Protein AF-A0A2H3TFM7-F1 (afdb_monomer_lite)

pLDDT: mean 76.56, std 19.02, range [36.03, 98.25]

Radius of gyration: 38.74 Å; chains: 1; bounding box: 72×22×102 Å

Secondary structure (DSSP, 8-state):
---HHHHHTT----S-TT-HHHHHHHHHHHHHHHHHHHHHHHHHHHHHHHHHHHHHHHHHHHHHHHHHHHHHHHHHHHHHHHHHHHHHTT--TT--TTTTT--TTTGGGGGG-------------

Structure (mmCIF, N/CA/C/O backbone):
data_AF-A0A2H3TFM7-F1
#
_entry.id   AF-A0A2H3TFM7-F1
#
loop_
_atom_site.group_PDB
_atom_site.id
_atom_site.type_symbol
_atom_site.label_atom_id
_atom_site.label_alt_id
_atom_site.label_comp_id
_atom_site.label_asym_id
_atom_site.label_entity_id
_atom_site.label_seq_id
_atom_site.pdbx_PDB_ins_code
_atom_site.Cartn_x
_atom_site.Cartn_y
_atom_site.Cartn_z
_atom_site.occupancy
_atom_site.B_iso_or_equiv
_atom_site.auth_seq_id
_atom_site.auth_comp_id
_atom_site.auth_asym_id
_atom_site.auth_atom_id
_atom_site.pdbx_PDB_model_num
ATOM 1 N N . MET A 1 1 ? -32.107 7.720 40.530 1.00 57.72 1 MET A N 1
ATOM 2 C CA . MET A 1 1 ? -32.013 6.881 39.311 1.00 57.72 1 MET A CA 1
ATOM 3 C C . MET A 1 1 ? -31.959 5.406 39.704 1.00 57.72 1 MET A C 1
ATOM 5 O O . MET A 1 1 ? -31.253 5.100 40.659 1.00 57.72 1 MET A O 1
ATOM 9 N N . PRO A 1 2 ? -32.698 4.499 39.036 1.00 65.56 2 PRO A N 1
ATOM 10 C CA . PRO A 1 2 ? -32.591 3.056 39.271 1.00 65.56 2 PRO A CA 1
ATOM 11 C C . PRO A 1 2 ? -31.207 2.543 38.853 1.00 65.56 2 PRO A C 1
ATOM 13 O O . PRO A 1 2 ? -30.622 3.049 37.897 1.00 65.56 2 PRO A O 1
ATOM 16 N N . CYS A 1 3 ? -30.675 1.527 39.538 1.00 72.75 3 CYS A N 1
ATOM 17 C CA . CYS A 1 3 ? -29.389 0.954 39.139 1.00 72.75 3 CYS A CA 1
ATOM 18 C C . CYS A 1 3 ? -29.499 0.274 37.760 1.00 72.75 3 CYS A C 1
ATOM 20 O O . CYS A 1 3 ? -30.558 -0.244 37.388 1.00 72.75 3 CYS A O 1
ATOM 22 N N . THR A 1 4 ? -28.395 0.226 37.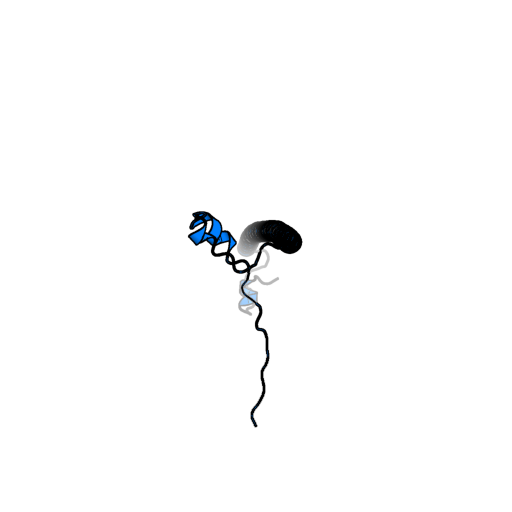010 1.00 71.81 4 THR A N 1
ATOM 23 C CA . THR A 1 4 ? -28.344 -0.306 35.632 1.00 71.81 4 THR A CA 1
ATOM 24 C C . THR A 1 4 ? -28.895 -1.729 35.502 1.00 71.81 4 THR A C 1
ATOM 26 O O . THR A 1 4 ? -29.468 -2.071 34.472 1.00 71.81 4 THR A O 1
ATOM 29 N N . ARG A 1 5 ? -28.797 -2.557 36.552 1.00 71.56 5 ARG A N 1
ATOM 30 C CA . ARG A 1 5 ? -29.361 -3.917 36.578 1.00 71.56 5 ARG A CA 1
ATOM 31 C C . ARG A 1 5 ? -30.891 -3.918 36.666 1.00 71.56 5 ARG A C 1
ATOM 33 O O . ARG A 1 5 ? -31.527 -4.671 35.941 1.00 71.56 5 ARG A O 1
ATOM 40 N N . CYS A 1 6 ? -31.472 -3.073 37.521 1.00 78.06 6 CYS A N 1
ATOM 41 C CA . CYS A 1 6 ? -32.925 -2.895 37.626 1.00 78.06 6 CYS A CA 1
ATOM 42 C C . CYS A 1 6 ? -33.499 -2.287 36.339 1.00 78.06 6 CYS A C 1
ATOM 44 O O . CYS A 1 6 ? -34.535 -2.738 35.860 1.00 78.06 6 CYS A O 1
ATOM 46 N N . PHE A 1 7 ? -32.773 -1.327 35.752 1.00 78.56 7 PHE A N 1
ATOM 47 C CA . PHE A 1 7 ? -33.112 -0.715 34.468 1.00 78.56 7 PHE A CA 1
ATOM 48 C C . PHE A 1 7 ? -33.111 -1.745 33.328 1.00 78.56 7 PHE A C 1
ATOM 50 O O . PHE A 1 7 ? -34.122 -1.905 32.654 1.00 78.56 7 PHE A O 1
ATOM 57 N N . ARG A 1 8 ? -32.029 -2.526 33.171 1.00 79.94 8 ARG A N 1
ATOM 58 C CA . ARG A 1 8 ? -31.951 -3.605 32.164 1.00 79.94 8 ARG A CA 1
ATOM 59 C C . ARG A 1 8 ? -32.987 -4.712 32.378 1.00 79.94 8 ARG A C 1
ATOM 61 O O . ARG A 1 8 ? -33.379 -5.356 31.417 1.00 79.94 8 ARG A O 1
ATOM 68 N N . ALA A 1 9 ? -33.410 -4.950 33.619 1.00 80.56 9 ALA A N 1
ATOM 69 C CA . ALA A 1 9 ? -34.397 -5.973 33.957 1.00 80.56 9 ALA A CA 1
ATOM 70 C C . ALA A 1 9 ? -35.855 -5.477 33.911 1.00 80.56 9 ALA A C 1
ATOM 72 O O . ALA A 1 9 ? -36.751 -6.276 34.171 1.00 80.56 9 ALA A O 1
ATOM 73 N N . GLY A 1 10 ? -36.103 -4.186 33.653 1.00 79.75 10 GLY A N 1
ATOM 74 C CA . GLY A 1 10 ? -37.451 -3.605 33.634 1.00 79.75 10 GLY A CA 1
ATOM 75 C C . GLY A 1 10 ? -38.189 -3.651 34.981 1.00 79.75 10 GLY A C 1
ATOM 76 O O . GLY A 1 10 ? -39.414 -3.597 35.013 1.00 79.75 10 GLY A O 1
ATOM 77 N N . LYS A 1 11 ? -37.471 -3.785 36.106 1.00 81.81 11 LYS A N 1
ATOM 78 C CA . LYS A 1 11 ? -38.064 -3.963 37.446 1.00 81.81 11 LYS A CA 1
ATOM 79 C C . LYS A 1 11 ? -37.880 -2.720 38.313 1.00 81.81 11 LYS A C 1
ATOM 81 O O . LYS A 1 11 ? -36.837 -2.064 38.259 1.00 81.81 11 LYS A O 1
ATOM 86 N N . LYS A 1 12 ? -38.865 -2.436 39.181 1.00 75.94 12 LYS A N 1
ATOM 87 C CA . LYS A 1 12 ? -38.726 -1.422 40.242 1.00 75.94 12 LYS A CA 1
ATOM 88 C C . LYS A 1 12 ? -37.550 -1.796 41.142 1.00 75.94 12 LYS A C 1
ATOM 90 O O . LYS A 1 12 ? -37.460 -2.920 41.633 1.00 75.94 12 LYS A O 1
ATOM 95 N N . CYS A 1 13 ? -36.635 -0.853 41.334 1.00 73.12 13 CYS A N 1
ATOM 96 C CA . CYS A 1 13 ? -35.439 -1.095 42.123 1.00 73.12 13 CYS A CA 1
ATOM 97 C C . CYS A 1 13 ? -35.743 -0.899 43.609 1.00 73.12 13 CYS A C 1
ATOM 99 O O . CYS A 1 13 ? -36.104 0.198 44.018 1.00 73.12 13 CYS A O 1
ATOM 101 N N . LEU A 1 14 ? -35.584 -1.960 44.402 1.00 74.12 14 LEU A N 1
ATOM 102 C CA . LEU A 1 14 ? -35.749 -1.924 45.864 1.00 74.12 14 LEU A CA 1
ATOM 103 C C . LEU A 1 14 ? -34.488 -1.435 46.594 1.00 74.12 14 LEU A C 1
ATOM 105 O O . LEU A 1 14 ? -34.478 -1.282 47.809 1.00 74.12 14 LEU A O 1
ATOM 109 N N . ILE A 1 15 ? -33.403 -1.218 45.852 1.00 69.00 15 ILE A N 1
ATOM 110 C CA . ILE A 1 15 ? -32.140 -0.715 46.380 1.00 69.00 15 ILE A CA 1
ATOM 111 C C . ILE A 1 15 ? -32.208 0.812 46.345 1.00 69.00 15 ILE A C 1
ATOM 113 O O . ILE A 1 15 ? -32.400 1.382 45.268 1.00 69.00 15 ILE A O 1
ATOM 117 N N . SER A 1 16 ? -32.041 1.471 47.498 1.00 66.69 16 SER A N 1
ATOM 118 C CA . SER A 1 16 ? -31.969 2.935 47.531 1.00 66.69 16 SER A CA 1
ATOM 119 C C . SER A 1 16 ? -30.738 3.418 46.760 1.00 66.69 16 SER A C 1
ATOM 121 O O . SER A 1 16 ? -29.679 2.774 46.773 1.00 66.69 16 SER A O 1
ATOM 123 N N . ALA A 1 17 ? -30.884 4.559 46.082 1.00 64.31 17 ALA A N 1
ATOM 124 C CA . ALA A 1 17 ? -29.801 5.179 45.320 1.00 64.31 17 ALA A CA 1
ATOM 125 C C . ALA A 1 17 ? -28.560 5.457 46.194 1.00 64.31 17 ALA A C 1
ATOM 127 O O . ALA A 1 17 ? -27.439 5.397 45.697 1.00 64.31 17 ALA A O 1
ATOM 128 N N . ASP A 1 18 ? -28.758 5.650 47.501 1.00 64.81 18 ASP A N 1
ATOM 129 C CA . ASP A 1 18 ? -27.706 5.952 48.474 1.00 64.81 18 ASP A CA 1
ATOM 130 C C . ASP A 1 18 ? -27.078 4.727 49.141 1.00 64.81 18 ASP A C 1
ATOM 132 O O . ASP A 1 18 ? -26.169 4.870 49.962 1.00 64.81 18 ASP A O 1
ATOM 136 N N . SER A 1 19 ? -27.515 3.511 48.800 1.00 73.00 19 SER A N 1
ATOM 137 C CA . SER A 1 19 ? -26.912 2.314 49.382 1.00 73.00 19 SER A CA 1
ATOM 138 C C . SER A 1 19 ? -25.428 2.208 49.004 1.00 73.00 19 SER A C 1
ATOM 140 O O . SER A 1 19 ? -25.047 2.310 47.833 1.00 73.00 19 SER A O 1
ATOM 142 N N . ALA A 1 20 ? -24.579 1.917 49.993 1.00 73.56 20 ALA A N 1
ATOM 143 C CA . ALA A 1 20 ? -23.138 1.729 49.794 1.00 73.56 20 ALA A CA 1
ATOM 144 C C . ALA A 1 20 ? -22.821 0.671 48.715 1.00 73.56 20 ALA A C 1
ATOM 146 O O . ALA A 1 20 ? -21.849 0.786 47.971 1.00 73.56 20 ALA A O 1
ATOM 147 N N . ARG A 1 21 ? -23.694 -0.337 48.572 1.00 68.56 21 ARG A N 1
ATOM 148 C CA . ARG A 1 21 ? -23.591 -1.383 47.544 1.00 68.56 21 ARG A CA 1
ATOM 149 C C . ARG A 1 21 ? -23.787 -0.839 46.124 1.00 68.56 21 ARG A C 1
ATOM 151 O O . ARG A 1 21 ? -23.148 -1.339 45.201 1.00 68.56 21 ARG A O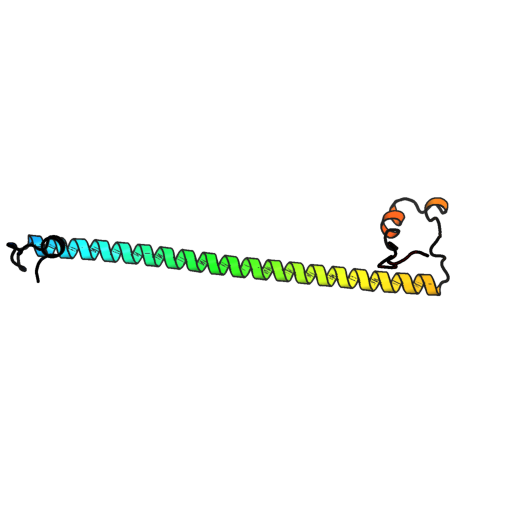 1
ATOM 158 N N . CYS A 1 22 ? -24.675 0.139 45.934 1.00 67.94 22 CYS A N 1
ATOM 159 C CA . CYS A 1 22 ? -24.910 0.748 44.625 1.00 67.94 22 CYS A CA 1
ATOM 160 C C . CYS A 1 22 ? -23.771 1.703 44.242 1.00 67.94 22 CYS A C 1
ATOM 162 O O . CYS A 1 22 ? -23.321 1.650 43.100 1.00 67.94 22 CYS A O 1
ATOM 164 N N . LYS A 1 23 ? -23.250 2.483 45.203 1.00 71.81 23 LYS A N 1
ATOM 165 C CA . LYS A 1 23 ? -22.094 3.381 45.007 1.00 71.81 23 LYS A CA 1
ATOM 166 C C . LYS A 1 23 ? -20.829 2.624 44.599 1.00 71.81 23 LYS A C 1
ATOM 168 O O . LYS A 1 23 ? -20.323 2.846 43.508 1.00 71.81 23 LYS A O 1
ATOM 173 N N . LYS A 1 24 ? -20.431 1.609 45.375 1.00 77.38 24 LYS A N 1
ATOM 174 C CA . LYS A 1 24 ? -19.249 0.780 45.071 1.00 77.38 24 LYS A CA 1
ATOM 175 C C . LYS A 1 24 ? -19.315 0.104 43.697 1.00 77.38 24 LYS A C 1
ATOM 177 O O . LYS A 1 24 ? -18.308 -0.111 43.039 1.00 77.38 24 LYS A O 1
ATOM 182 N N . LYS A 1 25 ? -20.517 -0.272 43.250 1.00 74.31 25 LYS A N 1
ATOM 183 C CA . LYS A 1 25 ? -20.696 -0.901 41.936 1.00 74.31 25 LYS A CA 1
ATOM 184 C C . LYS A 1 25 ? -20.658 0.106 40.784 1.00 74.31 25 LYS A C 1
ATOM 186 O O . LYS A 1 25 ? -20.281 -0.279 39.685 1.00 74.31 25 LYS A O 1
ATOM 191 N N . LEU A 1 26 ? -21.080 1.348 41.016 1.00 75.50 26 LEU A N 1
ATOM 192 C CA . LEU A 1 26 ? -20.923 2.447 40.062 1.00 75.50 26 LEU A CA 1
ATOM 193 C C . LEU A 1 26 ? -19.442 2.777 39.870 1.00 75.50 26 LEU A C 1
ATOM 195 O O . LEU A 1 26 ? -18.990 2.725 38.734 1.00 75.50 26 LEU A O 1
ATOM 199 N N . GLU A 1 27 ? -18.700 2.959 40.965 1.00 75.94 27 GLU A N 1
ATOM 200 C CA . GLU A 1 27 ? -17.244 3.186 40.955 1.00 75.94 27 GLU A CA 1
ATOM 201 C C . GLU A 1 27 ? -16.510 2.083 40.177 1.00 75.94 27 GLU A C 1
ATOM 203 O O . GLU A 1 27 ? -15.812 2.365 39.211 1.00 75.94 27 GLU A O 1
ATOM 208 N N . ASN A 1 28 ? -16.782 0.806 40.480 1.00 79.62 28 ASN A N 1
ATOM 209 C CA . ASN A 1 28 ? -16.177 -0.305 39.736 1.00 79.62 28 ASN A CA 1
ATOM 210 C C . ASN A 1 28 ? -16.492 -0.275 38.226 1.00 79.62 28 ASN A C 1
ATOM 212 O O . ASN A 1 28 ? -15.643 -0.633 37.414 1.00 79.62 28 ASN A O 1
ATOM 216 N N . ASN A 1 29 ? -17.713 0.108 37.832 1.00 80.25 29 ASN A N 1
ATOM 217 C CA . ASN A 1 29 ? -18.065 0.197 36.411 1.00 80.25 29 ASN A CA 1
ATOM 218 C C . ASN A 1 29 ? -17.363 1.385 35.733 1.00 80.25 29 ASN A C 1
ATOM 220 O O . ASN A 1 29 ? -17.045 1.301 34.548 1.00 80.25 29 ASN A O 1
ATOM 224 N N . GLU A 1 30 ? -17.155 2.490 36.451 1.00 83.50 30 GLU A N 1
ATOM 225 C CA . GLU A 1 30 ? -16.405 3.651 35.964 1.00 83.50 30 GLU A CA 1
ATOM 226 C C . GLU A 1 30 ? -14.920 3.305 35.786 1.00 83.50 30 GLU A C 1
ATOM 228 O O . GLU A 1 30 ? -14.345 3.596 34.734 1.00 83.50 30 GLU A O 1
ATOM 233 N N . ASP A 1 31 ? -14.325 2.579 36.732 1.00 88.81 31 ASP A N 1
ATOM 234 C CA . ASP A 1 31 ? -12.956 2.062 36.631 1.00 88.81 31 ASP A CA 1
ATOM 235 C C . ASP A 1 31 ? -12.794 1.092 35.446 1.00 88.81 31 ASP A C 1
ATOM 237 O O . ASP A 1 31 ? -11.846 1.185 34.660 1.00 88.81 31 ASP A O 1
ATOM 241 N N . GLU A 1 32 ? -13.750 0.181 35.242 1.00 90.31 32 GLU A N 1
ATOM 242 C CA . GLU A 1 32 ? -13.743 -0.708 34.075 1.00 90.31 32 GLU A CA 1
ATOM 243 C C . GLU A 1 32 ? -13.905 0.064 32.757 1.00 90.31 32 GLU A C 1
ATOM 245 O O . GLU A 1 32 ? -13.219 -0.231 31.770 1.00 90.31 32 GLU A O 1
ATOM 250 N N . ALA A 1 33 ? -14.777 1.076 32.724 1.00 90.25 33 ALA A N 1
ATOM 251 C CA . ALA A 1 33 ? -15.004 1.900 31.542 1.00 90.25 33 ALA A CA 1
ATOM 252 C C . ALA A 1 33 ? -13.771 2.745 31.183 1.00 90.25 33 ALA A C 1
ATOM 254 O O . ALA A 1 33 ? -13.402 2.825 30.007 1.00 90.25 33 ALA A O 1
ATOM 255 N N . THR A 1 34 ? -13.095 3.334 32.171 1.00 94.25 34 THR A N 1
ATOM 256 C CA . THR A 1 34 ? -11.860 4.108 31.962 1.00 94.25 34 THR A CA 1
ATOM 257 C C . THR A 1 34 ? -10.710 3.217 31.488 1.00 94.25 34 THR A C 1
ATOM 259 O O . THR A 1 34 ? -9.981 3.585 30.555 1.00 94.25 34 THR A O 1
ATOM 262 N N . LEU A 1 35 ? -10.586 2.002 32.033 1.00 94.06 35 LEU A N 1
ATOM 263 C CA . LEU A 1 35 ? -9.623 1.007 31.564 1.00 94.06 35 LEU A CA 1
ATOM 264 C C . LEU A 1 35 ? -9.910 0.582 30.115 1.00 94.06 35 LEU A C 1
ATOM 266 O O . LEU A 1 35 ? -8.991 0.523 29.289 1.00 94.06 35 LEU A O 1
ATOM 270 N N . ALA A 1 36 ? -11.175 0.319 29.781 1.00 94.62 36 ALA A N 1
ATOM 271 C CA . ALA A 1 36 ? -11.594 -0.033 28.427 1.00 94.62 36 ALA A CA 1
ATOM 272 C C . ALA A 1 36 ? -11.324 1.106 27.429 1.00 94.62 36 ALA A C 1
ATOM 274 O O . ALA A 1 36 ? -10.760 0.866 26.357 1.00 94.62 36 ALA A O 1
ATOM 275 N N . ALA A 1 37 ? -11.639 2.351 27.795 1.00 94.12 37 ALA A N 1
ATOM 276 C CA . ALA A 1 37 ? -11.358 3.532 26.981 1.00 94.12 37 ALA A CA 1
ATOM 277 C C . ALA A 1 37 ? -9.849 3.725 26.749 1.00 94.12 37 ALA A C 1
ATOM 279 O O . ALA A 1 37 ? -9.419 4.001 25.626 1.00 94.12 37 ALA A O 1
ATOM 280 N N . SER A 1 38 ? -9.032 3.504 27.781 1.00 94.38 38 SER A N 1
ATOM 281 C CA . SER A 1 38 ? -7.568 3.580 27.691 1.00 94.38 38 SER A CA 1
ATOM 282 C C . SER A 1 38 ? -6.999 2.526 26.739 1.00 94.38 38 SER A C 1
ATOM 284 O O . SER A 1 38 ? -6.172 2.838 25.875 1.00 94.38 38 SER A O 1
ATOM 286 N N . ARG A 1 39 ? -7.486 1.281 26.833 1.00 97.56 39 ARG A N 1
ATOM 287 C CA . ARG A 1 39 ? -7.123 0.197 25.905 1.00 97.56 39 ARG A CA 1
ATOM 288 C C . ARG A 1 39 ? -7.517 0.539 24.471 1.00 97.56 39 ARG A C 1
ATOM 290 O O . ARG A 1 39 ? -6.691 0.412 23.570 1.00 97.56 39 ARG A O 1
ATOM 297 N N . LEU A 1 40 ? -8.735 1.039 24.263 1.00 97.19 40 LEU A N 1
ATOM 298 C CA . LEU A 1 40 ? -9.222 1.439 22.943 1.00 97.19 40 LEU A CA 1
ATOM 299 C C . LEU A 1 40 ? -8.397 2.586 22.347 1.00 97.19 40 LEU A C 1
ATOM 301 O O . LEU A 1 40 ? -8.040 2.544 21.171 1.00 97.19 40 LEU A O 1
ATOM 305 N N . SER A 1 41 ? -8.043 3.586 23.157 1.00 96.62 41 SER A N 1
ATOM 306 C CA . SER A 1 41 ? -7.159 4.683 22.751 1.00 96.62 41 SER A CA 1
ATOM 307 C C . SER A 1 41 ? -5.800 4.157 22.284 1.00 96.62 41 SER A C 1
ATOM 309 O O . SER A 1 41 ? -5.318 4.534 21.214 1.00 96.62 41 SER A O 1
ATOM 311 N N . ARG A 1 42 ? -5.210 3.210 23.024 1.00 98.06 42 ARG A N 1
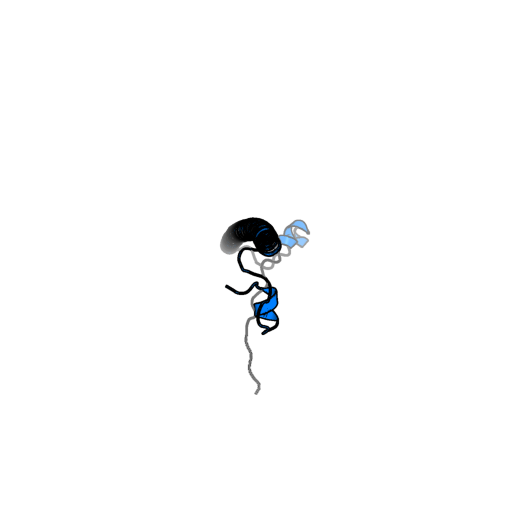ATOM 312 C CA . ARG A 1 42 ? -3.941 2.575 22.643 1.00 98.06 42 ARG A CA 1
ATOM 313 C C . ARG A 1 42 ? -4.057 1.787 21.337 1.00 98.06 42 ARG A C 1
ATOM 315 O O . ARG A 1 42 ? -3.191 1.934 20.479 1.00 98.06 42 ARG A O 1
ATOM 322 N N . ILE A 1 43 ? -5.130 1.015 21.160 1.00 98.00 43 ILE A N 1
ATOM 323 C CA . ILE A 1 43 ? -5.396 0.275 19.915 1.00 98.00 43 ILE A CA 1
ATOM 324 C C . ILE A 1 43 ? -5.498 1.242 18.731 1.00 98.00 43 ILE A C 1
ATOM 326 O O . ILE A 1 43 ? -4.841 1.030 17.715 1.00 98.00 43 ILE A O 1
ATOM 330 N N . ARG A 1 44 ? -6.247 2.343 18.871 1.00 98.06 44 ARG A N 1
ATOM 331 C CA . ARG A 1 44 ? -6.377 3.363 17.817 1.00 98.06 44 ARG A CA 1
ATOM 332 C C . ARG A 1 44 ? -5.036 4.003 17.462 1.00 98.06 44 ARG A C 1
ATOM 334 O O . ARG A 1 44 ? -4.743 4.170 16.283 1.00 98.06 44 ARG A O 1
ATOM 341 N N . LYS A 1 45 ? -4.202 4.317 18.460 1.00 98.12 45 LYS A N 1
ATOM 342 C CA . LYS A 1 45 ? -2.847 4.850 18.230 1.00 98.12 45 LYS A CA 1
ATOM 343 C C . LYS A 1 45 ? -1.982 3.871 17.437 1.00 98.12 45 LYS A C 1
ATOM 345 O O . LYS A 1 45 ? -1.364 4.272 16.456 1.00 98.12 45 LYS A O 1
ATOM 350 N N . ILE A 1 46 ? -1.974 2.596 17.829 1.00 98.25 46 ILE A N 1
ATOM 351 C CA . ILE A 1 46 ? -1.218 1.548 17.126 1.00 98.25 46 ILE A CA 1
ATOM 352 C C . ILE A 1 46 ? -1.724 1.398 15.689 1.00 98.25 46 ILE A C 1
ATOM 354 O O . ILE A 1 46 ? -0.924 1.393 14.758 1.00 98.25 46 ILE A O 1
ATOM 358 N N . HIS A 1 47 ? -3.041 1.335 15.499 1.00 98.19 47 HIS A N 1
ATOM 359 C CA . HIS A 1 47 ? -3.653 1.214 14.180 1.00 98.19 47 HIS A CA 1
ATOM 360 C C . HIS A 1 47 ? -3.269 2.380 13.256 1.00 98.19 47 HIS A C 1
ATOM 362 O O . HIS A 1 47 ? -2.859 2.162 12.117 1.00 98.19 47 HIS A O 1
ATOM 368 N N . ASN A 1 48 ? -3.335 3.616 13.757 1.00 97.62 48 ASN A N 1
ATOM 369 C CA . ASN A 1 48 ? -2.954 4.797 12.982 1.00 97.62 48 ASN A CA 1
ATOM 370 C C . ASN A 1 48 ? -1.467 4.783 12.609 1.00 97.62 48 ASN A C 1
ATOM 372 O O . ASN A 1 48 ? -1.130 5.061 11.461 1.00 97.62 48 ASN A O 1
ATOM 376 N N . HIS A 1 49 ? -0.596 4.384 13.539 1.00 97.88 49 HIS A N 1
ATOM 377 C CA . HIS A 1 49 ? 0.841 4.258 13.279 1.00 97.88 49 HIS A CA 1
ATOM 378 C C . HIS A 1 49 ? 1.156 3.212 12.205 1.00 97.88 49 HIS A C 1
ATOM 380 O O . HIS A 1 49 ? 1.991 3.437 11.332 1.00 97.88 49 HIS A O 1
ATOM 386 N N . ILE A 1 50 ? 0.470 2.066 12.239 1.00 98.19 50 ILE A N 1
ATOM 387 C CA . ILE A 1 50 ? 0.611 1.025 11.212 1.00 98.19 50 ILE A CA 1
ATOM 388 C C . ILE A 1 50 ? 0.155 1.559 9.851 1.00 98.19 50 ILE A C 1
ATOM 390 O O . ILE A 1 50 ? 0.866 1.386 8.862 1.00 98.19 50 ILE A O 1
ATOM 394 N N . LYS A 1 51 ? -0.988 2.253 9.800 1.00 98.06 51 LYS A N 1
ATOM 395 C CA . LYS A 1 51 ? -1.515 2.844 8.563 1.00 98.06 51 LYS A CA 1
ATOM 396 C C . LYS A 1 51 ? -0.550 3.868 7.956 1.00 98.06 51 LYS A C 1
ATOM 398 O O . LYS A 1 51 ? -0.330 3.848 6.747 1.00 98.06 51 LYS A O 1
ATOM 403 N N . GLU A 1 52 ? 0.049 4.725 8.780 1.00 98.00 52 GLU A N 1
ATOM 404 C CA . GLU A 1 52 ? 1.045 5.710 8.340 1.00 98.00 52 GLU A CA 1
ATOM 405 C C . GLU A 1 52 ? 2.335 5.046 7.840 1.00 98.00 52 GLU A C 1
ATOM 407 O O . GLU A 1 52 ? 2.875 5.412 6.796 1.00 98.00 52 GLU A O 1
ATOM 412 N N . LYS A 1 53 ? 2.826 4.020 8.545 1.00 97.50 53 LYS A N 1
ATOM 413 C CA . LYS A 1 53 ? 3.989 3.250 8.085 1.00 97.50 53 LYS A CA 1
ATOM 414 C C . LYS A 1 53 ? 3.730 2.581 6.740 1.00 97.50 53 LYS A C 1
ATOM 416 O O . LYS A 1 53 ? 4.596 2.637 5.870 1.00 97.50 53 LYS A O 1
ATOM 421 N N . HIS A 1 54 ? 2.552 1.984 6.571 1.00 97.31 54 HIS A N 1
ATOM 422 C CA . HIS A 1 54 ? 2.160 1.351 5.319 1.00 97.31 54 HIS A CA 1
ATOM 423 C C . HIS A 1 54 ? 2.112 2.370 4.177 1.00 97.31 54 HIS A C 1
ATOM 425 O O . HIS A 1 54 ? 2.755 2.158 3.155 1.00 97.31 54 HIS A O 1
ATOM 431 N N . SER A 1 55 ? 1.435 3.512 4.355 1.00 97.12 55 SER A N 1
ATOM 432 C CA . SER A 1 55 ? 1.360 4.539 3.305 1.00 97.12 55 SER A CA 1
ATOM 433 C C . SER A 1 55 ? 2.740 5.077 2.915 1.00 97.12 55 SER A C 1
ATOM 435 O O . SER A 1 55 ? 3.023 5.262 1.731 1.00 97.12 55 SER A O 1
ATOM 437 N N . LYS A 1 56 ? 3.635 5.266 3.891 1.00 97.25 56 LYS A N 1
ATOM 438 C CA . LYS A 1 56 ? 5.016 5.692 3.643 1.00 97.25 56 LYS A CA 1
ATOM 439 C C . LYS A 1 56 ? 5.819 4.642 2.876 1.00 97.25 56 LYS A C 1
ATOM 441 O O . LYS A 1 56 ? 6.590 5.021 1.996 1.00 97.25 56 LYS A O 1
ATOM 446 N N . ALA A 1 57 ? 5.658 3.361 3.205 1.00 97.12 57 ALA A N 1
ATOM 447 C CA . ALA A 1 57 ? 6.318 2.264 2.502 1.00 97.12 57 ALA A CA 1
ATOM 448 C C . ALA A 1 57 ? 5.819 2.151 1.056 1.00 97.12 57 ALA A C 1
ATOM 450 O O . ALA A 1 57 ? 6.636 2.137 0.143 1.00 97.12 57 ALA A O 1
ATOM 451 N N . THR A 1 58 ? 4.499 2.185 0.839 1.00 97.38 58 THR A N 1
ATOM 452 C CA . THR A 1 58 ? 3.908 2.173 -0.508 1.00 97.38 58 THR A CA 1
ATOM 453 C C . THR A 1 58 ? 4.411 3.341 -1.349 1.00 97.38 58 THR A C 1
ATOM 455 O O . THR A 1 58 ? 4.833 3.138 -2.480 1.00 9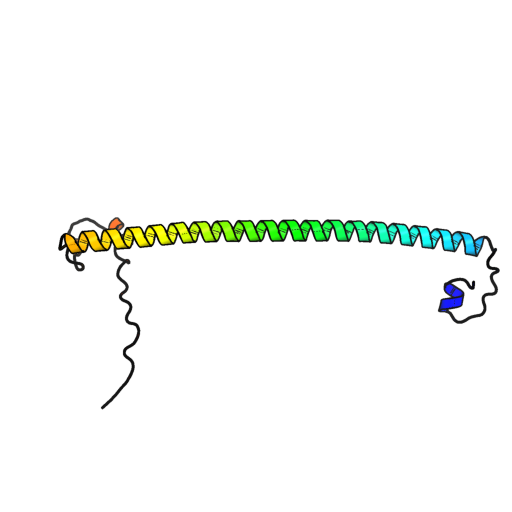7.38 58 THR A O 1
ATOM 458 N N . ARG A 1 59 ? 4.433 4.561 -0.793 1.00 97.25 59 ARG A N 1
ATOM 459 C CA . ARG A 1 59 ? 4.933 5.737 -1.516 1.00 97.25 59 ARG A CA 1
ATOM 460 C C . ARG A 1 59 ? 6.401 5.587 -1.920 1.00 97.25 59 ARG A C 1
ATOM 462 O O . ARG A 1 59 ? 6.745 5.953 -3.032 1.00 97.25 59 ARG A O 1
ATOM 469 N N . ARG A 1 60 ? 7.253 5.073 -1.027 1.00 97.25 60 ARG A N 1
ATOM 470 C CA . ARG A 1 60 ? 8.670 4.825 -1.339 1.00 97.25 60 ARG A CA 1
ATOM 471 C C . ARG A 1 60 ? 8.827 3.783 -2.440 1.00 97.25 60 ARG A C 1
ATOM 473 O O . ARG A 1 60 ? 9.542 4.044 -3.391 1.00 97.25 60 ARG A O 1
ATOM 480 N N . GLY A 1 61 ? 8.099 2.671 -2.341 1.00 97.44 61 GLY A N 1
ATOM 481 C CA . GLY A 1 61 ? 8.124 1.629 -3.366 1.00 97.44 61 GLY A CA 1
ATOM 482 C C . GLY A 1 61 ? 7.700 2.150 -4.739 1.00 97.44 61 GLY A C 1
ATOM 483 O O . GLY A 1 61 ? 8.373 1.872 -5.719 1.00 97.44 61 GLY A O 1
ATOM 484 N N . LEU A 1 62 ? 6.644 2.968 -4.811 1.00 97.75 62 LEU A N 1
ATOM 485 C CA . LEU A 1 62 ? 6.237 3.596 -6.074 1.00 97.75 62 LEU A CA 1
ATOM 486 C C . LEU A 1 62 ? 7.317 4.533 -6.632 1.00 97.75 62 LEU A C 1
ATOM 488 O O . LEU A 1 62 ? 7.618 4.459 -7.812 1.00 97.75 62 LEU A O 1
ATOM 492 N N . GLN A 1 63 ? 7.957 5.347 -5.786 1.00 97.56 63 GLN A N 1
ATOM 493 C CA . GLN A 1 63 ? 9.057 6.219 -6.223 1.00 97.56 63 GLN A CA 1
ATOM 494 C C . GLN A 1 63 ? 10.267 5.436 -6.750 1.00 97.56 63 GLN A C 1
ATOM 496 O O . GLN A 1 63 ? 10.914 5.874 -7.696 1.00 97.56 63 GLN A O 1
ATOM 501 N N . GLU A 1 64 ? 10.589 4.297 -6.135 1.00 97.19 64 GLU A N 1
ATOM 502 C CA . GLU A 1 64 ? 11.664 3.416 -6.601 1.00 97.19 64 GLU A CA 1
ATOM 503 C C . GLU A 1 64 ? 11.327 2.799 -7.964 1.00 97.19 64 GLU A C 1
ATOM 505 O O . GLU A 1 64 ? 12.197 2.740 -8.830 1.00 97.19 64 GLU A O 1
ATOM 510 N N . VAL A 1 65 ? 10.068 2.400 -8.175 1.00 96.88 65 VAL A N 1
ATOM 511 C CA . VAL A 1 65 ? 9.584 1.907 -9.474 1.00 96.88 65 VAL A CA 1
ATOM 512 C C . VAL A 1 65 ? 9.644 3.011 -10.532 1.00 96.88 65 VAL A C 1
ATOM 514 O O . VAL A 1 65 ? 10.254 2.798 -11.573 1.00 96.88 65 VAL A O 1
ATOM 517 N N . ASP A 1 66 ? 9.135 4.212 -10.243 1.00 97.12 66 ASP A N 1
ATOM 518 C CA . ASP A 1 66 ? 9.196 5.354 -11.170 1.00 97.12 66 ASP A CA 1
ATOM 519 C C . ASP A 1 66 ? 10.649 5.685 -11.569 1.00 97.12 66 ASP A C 1
ATOM 521 O O . ASP A 1 66 ? 10.944 6.019 -12.718 1.00 97.12 66 ASP A O 1
ATOM 525 N N . GLN A 1 67 ? 11.587 5.580 -10.620 1.00 96.38 67 GLN A N 1
ATOM 526 C CA . GLN A 1 67 ? 13.009 5.787 -10.888 1.00 96.38 67 GLN A CA 1
ATOM 527 C C . GLN A 1 67 ? 13.585 4.697 -11.803 1.00 96.38 67 GLN A C 1
ATOM 529 O O . GLN A 1 67 ? 14.392 5.006 -12.682 1.00 96.38 67 GLN A O 1
ATOM 534 N N . GLN A 1 68 ? 13.192 3.437 -11.610 1.00 95.06 68 GLN A N 1
ATOM 535 C CA . GLN A 1 68 ? 13.599 2.337 -12.486 1.00 95.06 68 GLN A CA 1
ATOM 536 C C . GLN A 1 68 ? 13.030 2.510 -13.897 1.00 95.06 68 GLN A C 1
ATOM 538 O O . GLN A 1 68 ? 13.777 2.358 -14.862 1.00 95.06 68 GLN A O 1
ATOM 543 N N . ASP A 1 69 ? 11.769 2.920 -14.027 1.00 96.44 69 ASP A N 1
ATOM 544 C CA . ASP A 1 69 ? 11.134 3.191 -15.321 1.00 96.44 69 ASP A CA 1
ATOM 545 C C . ASP A 1 69 ? 11.822 4.340 -16.071 1.00 96.44 69 ASP A C 1
ATOM 547 O O . ASP A 1 69 ? 12.022 4.268 -17.286 1.00 96.44 69 ASP A O 1
ATOM 551 N N . ALA A 1 70 ? 12.260 5.381 -15.356 1.00 95.94 70 ALA A N 1
ATOM 552 C CA . ALA A 1 70 ? 13.050 6.462 -15.943 1.00 95.94 70 ALA A CA 1
ATOM 553 C C . ALA A 1 70 ? 14.415 5.972 -16.460 1.00 95.94 70 ALA A C 1
ATOM 555 O O . ALA A 1 70 ? 14.855 6.395 -17.531 1.00 95.94 70 ALA A O 1
ATOM 556 N N . ILE A 1 71 ? 15.077 5.064 -15.731 1.00 95.44 71 ILE A N 1
ATOM 557 C CA . ILE A 1 71 ? 16.335 4.441 -16.176 1.00 95.44 71 ILE A CA 1
ATOM 558 C C . ILE A 1 71 ? 16.093 3.586 -17.422 1.00 95.44 71 ILE A C 1
ATOM 560 O O . ILE A 1 71 ? 16.834 3.727 -18.393 1.00 95.44 71 ILE A O 1
ATOM 564 N N . LEU A 1 72 ? 15.057 2.740 -17.421 1.00 93.06 72 LEU A N 1
ATOM 565 C CA . LEU A 1 72 ? 14.697 1.909 -18.574 1.00 93.06 72 LEU A CA 1
ATOM 566 C C . LEU A 1 72 ? 14.394 2.767 -19.806 1.00 93.06 72 LEU A C 1
ATOM 568 O O . LEU A 1 72 ? 14.962 2.528 -20.866 1.00 93.06 72 LEU A O 1
ATOM 572 N N . SER A 1 73 ? 13.609 3.832 -19.641 1.00 93.44 73 SER A N 1
ATOM 573 C CA . SER A 1 73 ? 13.309 4.780 -20.722 1.00 93.44 73 SER A CA 1
ATOM 574 C C . SER A 1 73 ? 14.574 5.450 -21.271 1.00 93.44 73 SER A C 1
ATOM 576 O O . SER A 1 73 ? 14.707 5.649 -22.477 1.00 93.44 73 SER A O 1
ATOM 578 N N . GLY A 1 74 ? 15.528 5.793 -20.398 1.00 93.31 74 GLY A N 1
ATOM 579 C CA . GLY A 1 74 ? 16.822 6.340 -20.806 1.00 93.31 74 GLY A CA 1
ATOM 580 C C . GLY A 1 74 ? 17.684 5.332 -21.573 1.00 93.31 74 GLY A C 1
ATOM 581 O O . GLY A 1 74 ? 18.334 5.702 -22.551 1.00 93.31 74 GLY A O 1
ATOM 582 N N . LEU A 1 75 ? 17.666 4.061 -21.162 1.00 92.75 75 LEU A N 1
ATOM 583 C CA . LEU A 1 75 ? 18.352 2.977 -21.867 1.00 92.75 75 LEU A CA 1
ATOM 584 C C . LEU A 1 75 ? 17.738 2.725 -23.247 1.00 92.75 75 LEU A C 1
ATOM 586 O O . LEU A 1 75 ? 18.485 2.603 -24.216 1.00 92.75 75 LEU A O 1
ATOM 590 N N . ASP A 1 76 ? 16.410 2.718 -23.354 1.00 87.12 76 ASP A N 1
ATOM 591 C CA . ASP A 1 76 ? 15.708 2.584 -24.633 1.00 87.12 76 ASP A CA 1
ATOM 592 C C . ASP A 1 76 ? 16.016 3.760 -25.568 1.00 87.12 76 ASP A C 1
ATOM 594 O O . ASP A 1 76 ? 16.356 3.556 -26.732 1.00 87.12 76 ASP A O 1
ATOM 598 N N . ALA A 1 77 ? 16.020 4.993 -25.053 1.00 92.00 77 ALA A N 1
ATOM 599 C CA . ALA A 1 77 ? 16.408 6.159 -25.844 1.00 92.00 77 ALA A CA 1
ATOM 600 C C . ALA A 1 77 ? 17.864 6.069 -26.333 1.00 92.00 77 ALA A C 1
ATOM 602 O O .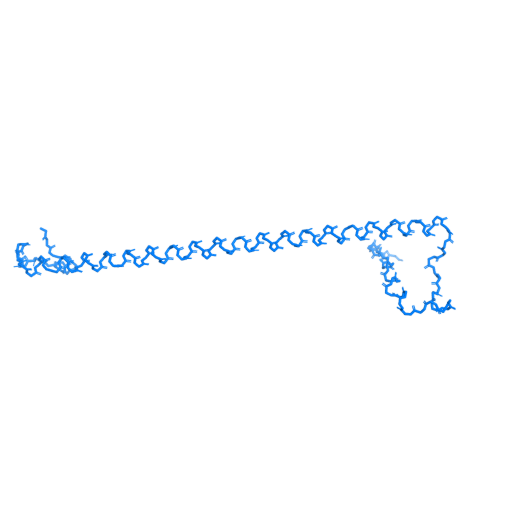 ALA A 1 77 ? 18.162 6.420 -27.476 1.00 92.00 77 ALA A O 1
ATOM 603 N N . HIS A 1 78 ? 18.783 5.590 -25.488 1.00 87.44 78 HIS A N 1
ATOM 604 C CA . HIS A 1 78 ? 20.176 5.406 -25.890 1.00 87.44 78 HIS A CA 1
ATOM 605 C C . HIS A 1 78 ? 20.323 4.316 -26.955 1.00 87.44 78 HIS A C 1
ATOM 607 O O . HIS A 1 78 ? 21.032 4.519 -27.942 1.00 87.44 78 HIS A O 1
ATOM 613 N N . LYS A 1 79 ? 19.617 3.197 -26.788 1.00 84.75 79 LYS A N 1
ATOM 614 C CA . LYS A 1 79 ? 19.524 2.134 -27.787 1.00 84.75 79 LYS A CA 1
ATOM 615 C C . LYS A 1 79 ? 19.043 2.691 -29.128 1.00 84.75 79 LYS A C 1
ATOM 617 O O . LYS A 1 79 ? 19.676 2.422 -30.143 1.00 84.75 79 LYS A O 1
ATOM 622 N N . ASP A 1 80 ? 17.982 3.493 -29.141 1.00 82.69 80 ASP A N 1
ATOM 623 C CA . ASP A 1 80 ? 17.452 4.090 -30.372 1.00 82.69 80 ASP A CA 1
ATOM 624 C C . ASP A 1 80 ? 18.462 5.018 -31.061 1.00 82.69 80 ASP A C 1
ATOM 626 O O . ASP A 1 80 ? 18.529 5.055 -32.291 1.00 82.69 80 ASP A O 1
ATOM 630 N N . ILE A 1 81 ? 19.265 5.757 -30.287 1.00 87.12 81 ILE A N 1
ATOM 631 C CA . ILE A 1 81 ? 20.361 6.577 -30.826 1.00 87.12 81 ILE A CA 1
ATOM 632 C C . ILE A 1 81 ? 21.405 5.684 -31.501 1.00 87.12 81 ILE A C 1
ATOM 634 O O . ILE A 1 81 ? 21.713 5.911 -32.666 1.00 87.12 81 ILE A O 1
ATOM 638 N N . LEU A 1 82 ? 21.877 4.634 -30.820 1.00 83.81 82 LEU A N 1
ATOM 639 C CA . LEU A 1 82 ? 22.860 3.703 -31.386 1.00 83.81 82 LEU A CA 1
ATOM 640 C C . LEU A 1 82 ? 22.344 3.028 -32.661 1.00 83.81 82 LEU A C 1
ATOM 642 O O . LEU A 1 82 ? 23.088 2.867 -33.623 1.00 83.81 82 LEU A O 1
ATOM 646 N N . LEU A 1 83 ? 21.061 2.658 -32.691 1.00 79.56 83 LEU A N 1
ATOM 647 C CA . LEU A 1 83 ? 20.438 2.085 -33.882 1.00 79.56 83 LEU A CA 1
ATOM 648 C C . LEU A 1 83 ? 20.420 3.072 -35.054 1.00 79.56 83 LEU A C 1
ATOM 650 O O . LEU A 1 83 ? 20.643 2.661 -36.192 1.00 79.56 83 LEU A O 1
ATOM 654 N N . ARG A 1 84 ? 20.174 4.363 -34.800 1.00 80.25 84 ARG A N 1
ATOM 655 C CA . ARG A 1 84 ? 20.260 5.389 -35.847 1.00 80.25 84 ARG A CA 1
ATOM 656 C C . ARG A 1 84 ? 21.690 5.595 -36.332 1.00 80.25 84 ARG A C 1
ATOM 658 O O . ARG A 1 84 ? 2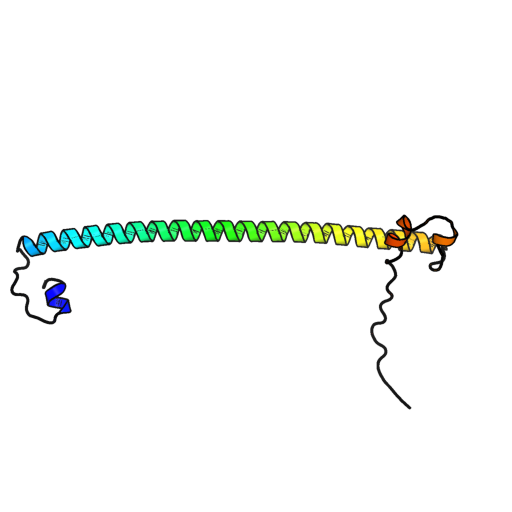1.882 5.665 -37.542 1.00 80.25 84 ARG A O 1
ATOM 665 N N . ASP A 1 85 ? 22.664 5.647 -35.429 1.00 82.19 85 ASP A N 1
ATOM 666 C CA . ASP A 1 85 ? 24.075 5.828 -35.789 1.00 82.19 85 ASP A CA 1
ATOM 667 C C . ASP A 1 85 ? 24.561 4.680 -36.693 1.00 82.19 85 ASP A C 1
ATOM 669 O O . ASP A 1 85 ? 25.109 4.920 -37.766 1.00 82.19 85 ASP A O 1
ATOM 673 N N . LEU A 1 86 ? 24.232 3.431 -36.346 1.00 78.62 86 LEU A N 1
ATOM 674 C CA . LEU A 1 86 ? 24.567 2.256 -37.163 1.00 78.62 86 LEU A CA 1
ATOM 675 C C . LEU A 1 86 ? 23.912 2.277 -38.555 1.00 78.62 86 LEU A C 1
ATOM 677 O O . LEU A 1 86 ? 24.532 1.867 -39.538 1.00 78.62 86 LEU A O 1
ATOM 681 N N . GLN A 1 87 ? 22.670 2.761 -38.660 1.00 74.81 87 GLN A N 1
ATOM 682 C CA . GLN A 1 87 ? 21.996 2.919 -39.955 1.00 74.81 87 GLN A CA 1
ATOM 683 C C . GLN A 1 87 ? 22.663 3.988 -40.826 1.00 74.81 87 GLN A C 1
ATOM 685 O O . GLN A 1 87 ? 22.765 3.802 -42.041 1.00 74.81 87 GLN A O 1
ATOM 690 N N . VAL A 1 88 ? 23.111 5.096 -40.221 1.00 78.62 88 VAL A N 1
ATOM 691 C CA . VAL A 1 88 ? 23.859 6.157 -40.915 1.00 78.62 88 VAL A CA 1
ATOM 692 C C . VAL A 1 88 ? 25.188 5.622 -41.442 1.00 78.62 88 VAL A C 1
ATOM 694 O O . VAL A 1 88 ? 25.541 5.907 -42.583 1.00 78.62 88 VAL A O 1
ATOM 697 N N . ASP A 1 89 ? 25.863 4.775 -40.667 1.00 77.38 89 ASP A N 1
ATOM 698 C CA . ASP A 1 89 ? 27.109 4.113 -41.067 1.00 77.38 89 ASP A CA 1
ATOM 699 C C . ASP A 1 89 ? 26.902 2.980 -42.099 1.00 77.38 89 ASP A C 1
ATOM 701 O O . ASP A 1 89 ? 27.842 2.260 -42.439 1.00 77.38 89 ASP A O 1
ATOM 705 N N . HIS A 1 90 ? 25.680 2.822 -42.628 1.00 72.81 90 HIS A N 1
ATOM 706 C CA . HIS A 1 90 ? 25.287 1.800 -43.604 1.00 72.81 90 HIS A CA 1
ATOM 707 C C . HIS A 1 90 ? 25.605 0.364 -43.169 1.00 72.81 90 HIS A C 1
ATOM 709 O O . HIS A 1 90 ? 25.781 -0.516 -44.014 1.00 72.81 90 HIS A O 1
ATOM 715 N N . VAL A 1 91 ? 25.648 0.114 -41.859 1.00 67.44 91 VAL A N 1
ATOM 716 C CA . VAL A 1 91 ? 25.833 -1.223 -41.297 1.00 67.44 91 VAL A CA 1
ATOM 717 C C . VAL A 1 91 ? 24.562 -2.043 -41.580 1.00 67.44 91 VAL A C 1
ATOM 719 O O . VAL A 1 91 ? 23.487 -1.671 -41.103 1.00 67.44 91 VAL A O 1
ATOM 722 N N . PRO A 1 92 ? 24.631 -3.133 -42.371 1.00 64.88 92 PRO A N 1
ATOM 723 C CA . PRO A 1 92 ? 23.455 -3.937 -42.690 1.00 64.88 92 PRO A CA 1
ATOM 724 C C . PRO A 1 92 ? 22.845 -4.593 -41.442 1.00 64.88 92 PRO A C 1
ATOM 726 O O . PRO A 1 92 ? 23.552 -5.140 -40.597 1.00 64.88 92 PRO A O 1
ATOM 729 N N . ASN A 1 93 ? 21.514 -4.565 -41.324 1.00 58.59 93 ASN A N 1
ATOM 730 C CA . ASN A 1 93 ? 20.791 -5.138 -40.176 1.00 58.59 93 ASN A CA 1
ATOM 731 C C . ASN A 1 93 ? 20.826 -6.681 -40.130 1.00 58.59 93 ASN A C 1
ATOM 733 O O . ASN A 1 93 ? 20.405 -7.274 -39.140 1.00 58.59 93 ASN A O 1
ATOM 737 N N . ASP A 1 94 ? 21.289 -7.327 -41.199 1.00 63.44 94 ASP A N 1
ATOM 738 C CA . ASP A 1 94 ? 21.350 -8.775 -41.407 1.00 63.44 94 ASP A CA 1
ATOM 739 C C . ASP A 1 94 ? 22.760 -9.359 -41.217 1.00 63.44 94 ASP A C 1
ATOM 741 O O . ASP A 1 94 ? 23.005 -10.511 -41.578 1.00 63.44 94 ASP A O 1
ATOM 745 N N . ILE A 1 95 ? 23.692 -8.596 -40.632 1.00 63.50 95 ILE A N 1
ATOM 746 C CA . ILE A 1 95 ? 25.024 -9.114 -40.306 1.00 63.50 95 ILE A CA 1
ATOM 747 C C . ILE A 1 95 ? 24.903 -10.284 -39.322 1.00 63.50 95 ILE A C 1
ATOM 749 O O . ILE A 1 95 ? 24.464 -10.127 -38.179 1.00 63.50 95 ILE A O 1
ATOM 753 N N . ASP A 1 96 ? 25.375 -11.456 -39.750 1.00 65.44 96 ASP A N 1
ATOM 754 C CA . ASP A 1 96 ? 25.623 -12.587 -38.862 1.00 65.44 96 ASP A CA 1
ATOM 755 C C . ASP A 1 96 ? 26.893 -12.332 -38.040 1.00 65.44 96 ASP A C 1
ATOM 757 O O . ASP A 1 96 ? 28.013 -12.680 -38.421 1.00 65.44 96 ASP A O 1
ATOM 761 N N . TRP A 1 97 ? 26.709 -11.695 -36.886 1.00 67.81 97 TRP A N 1
ATOM 762 C CA . TRP A 1 97 ? 27.778 -11.405 -35.930 1.00 67.81 97 TRP A CA 1
ATOM 763 C C . TRP A 1 97 ? 28.522 -12.664 -35.458 1.00 67.81 97 TRP A C 1
ATOM 765 O O . TRP A 1 97 ? 29.721 -12.595 -35.170 1.00 67.81 97 TRP A O 1
ATOM 775 N N . SER A 1 98 ? 27.863 -13.828 -35.471 1.00 65.81 98 SER A N 1
ATOM 776 C CA . SER A 1 98 ? 28.489 -15.107 -35.118 1.00 65.81 98 SER A CA 1
ATOM 777 C C . SER A 1 98 ? 29.553 -15.504 -36.148 1.00 65.81 98 SER A C 1
ATOM 779 O O . SER A 1 98 ? 30.627 -15.981 -35.775 1.00 65.81 98 SER A O 1
ATOM 781 N N . ALA A 1 99 ? 29.306 -15.249 -37.439 1.00 67.12 99 ALA A N 1
ATOM 782 C CA . ALA A 1 99 ? 30.261 -15.518 -38.516 1.00 67.12 99 ALA A CA 1
ATOM 783 C C . ALA A 1 99 ? 31.515 -14.625 -38.447 1.00 67.12 99 ALA A C 1
ATOM 785 O O . ALA A 1 99 ? 32.568 -14.996 -38.966 1.00 67.12 99 ALA A O 1
ATOM 786 N N . LEU A 1 100 ? 31.433 -13.477 -37.765 1.00 64.88 100 LEU A N 1
ATOM 787 C CA . LEU A 1 100 ? 32.555 -12.556 -37.549 1.00 64.88 100 LEU A CA 1
ATOM 788 C C . LEU A 1 100 ? 33.396 -12.899 -36.303 1.00 64.88 100 LEU A C 1
ATOM 790 O O . LEU A 1 100 ? 34.299 -12.145 -35.943 1.00 64.88 100 LEU A O 1
ATOM 794 N N . GLY A 1 101 ? 33.114 -14.020 -35.628 1.00 63.38 101 GLY A N 1
ATOM 795 C CA . GLY A 1 101 ? 33.810 -14.427 -34.400 1.00 63.38 101 GLY A CA 1
ATOM 796 C C . GLY A 1 101 ? 33.453 -13.577 -33.174 1.00 63.38 101 GLY A C 1
ATOM 797 O O . GLY A 1 101 ? 34.044 -13.743 -32.106 1.00 63.38 101 GLY A O 1
ATOM 798 N N . LEU A 1 102 ? 32.468 -12.687 -33.312 1.00 63.25 102 LEU A N 1
ATOM 799 C CA . LEU A 1 102 ? 31.884 -11.873 -32.250 1.00 63.25 102 LEU A CA 1
ATOM 800 C C . LEU A 1 102 ? 30.687 -12.650 -31.680 1.00 63.25 102 LEU A C 1
ATOM 802 O O . LEU A 1 102 ? 29.536 -12.345 -31.965 1.00 63.25 102 LEU A O 1
ATOM 806 N N . GLY A 1 103 ? 30.985 -13.729 -30.951 1.00 57.72 103 GLY A N 1
ATOM 807 C CA . GLY A 1 103 ? 30.002 -14.712 -30.479 1.00 57.72 103 GLY A CA 1
ATOM 808 C C . GLY A 1 103 ? 28.991 -14.216 -29.432 1.00 57.72 103 GLY A C 1
ATOM 809 O O . GLY A 1 103 ? 28.775 -13.020 -29.239 1.00 57.72 103 GLY A O 1
ATOM 810 N N . ASP A 1 104 ? 28.405 -15.181 -28.720 1.00 54.53 104 ASP A N 1
ATOM 811 C CA . ASP A 1 104 ? 27.197 -15.168 -27.869 1.00 54.53 104 ASP A CA 1
ATOM 812 C C . ASP A 1 104 ? 26.983 -13.949 -26.950 1.00 54.53 104 ASP A C 1
ATOM 814 O O . ASP A 1 104 ? 25.849 -13.605 -26.610 1.00 54.53 104 ASP A O 1
ATOM 818 N N . ASN A 1 105 ? 28.055 -13.247 -26.584 1.00 53.66 105 ASN A N 1
ATOM 819 C CA . ASN A 1 105 ? 28.009 -12.012 -25.803 1.00 53.66 105 ASN A CA 1
ATOM 820 C C . ASN A 1 105 ? 27.338 -10.847 -26.561 1.00 53.66 105 ASN A C 1
ATOM 822 O O . ASN A 1 105 ? 26.737 -9.982 -25.927 1.00 53.66 105 ASN A O 1
ATOM 826 N N . PHE A 1 106 ? 27.403 -10.834 -27.899 1.00 51.56 106 PHE A N 1
ATOM 827 C CA . PHE A 1 106 ? 26.698 -9.864 -28.749 1.00 51.56 106 PHE A CA 1
ATOM 828 C C . PHE A 1 106 ? 25.269 -10.300 -29.098 1.00 51.56 106 PHE A C 1
ATOM 830 O O . PHE A 1 106 ? 24.431 -9.444 -29.374 1.00 51.56 106 PHE A O 1
ATOM 837 N N . LEU A 1 107 ? 24.939 -11.595 -29.009 1.00 49.22 107 LEU A N 1
ATOM 838 C CA . LEU A 1 107 ? 23.592 -12.102 -29.316 1.00 49.22 107 LEU A CA 1
ATOM 839 C C . LEU A 1 107 ? 22.525 -11.598 -28.334 1.00 49.22 107 LEU A C 1
ATOM 841 O O . LEU A 1 107 ? 21.367 -11.418 -28.713 1.00 49.22 107 LEU A O 1
ATOM 845 N N . ASN A 1 108 ? 22.906 -11.278 -27.094 1.00 52.53 108 ASN A N 1
ATOM 846 C CA . ASN A 1 108 ? 21.993 -10.630 -26.148 1.00 52.53 108 ASN A CA 1
ATOM 847 C C . ASN A 1 108 ? 21.667 -9.173 -26.553 1.00 52.53 108 ASN A C 1
ATOM 849 O O . ASN A 1 108 ? 20.622 -8.645 -26.182 1.00 52.53 108 ASN A O 1
ATOM 853 N N . ALA A 1 109 ? 22.519 -8.543 -27.372 1.00 48.91 109 ALA A N 1
ATOM 854 C CA . ALA A 1 109 ? 22.238 -7.270 -28.037 1.00 48.91 109 ALA A CA 1
ATOM 855 C C . ALA A 1 109 ? 21.492 -7.448 -29.378 1.00 48.91 109 ALA A C 1
ATOM 857 O O . ALA A 1 109 ? 21.034 -6.467 -29.954 1.00 48.91 109 ALA A O 1
ATOM 858 N N . SER A 1 110 ? 21.321 -8.677 -29.882 1.00 44.72 110 SER A N 1
ATOM 859 C CA . SER A 1 110 ? 20.647 -8.954 -31.162 1.00 44.72 110 SER A CA 1
ATOM 860 C C . SER A 1 110 ? 19.122 -9.098 -31.051 1.00 44.72 110 SER A C 1
ATOM 862 O O . SER A 1 110 ? 18.426 -8.988 -32.057 1.00 44.72 110 SER A O 1
ATOM 864 N N . PHE A 1 111 ? 18.552 -9.249 -29.848 1.00 43.50 111 PHE A N 1
ATOM 865 C CA . PHE A 1 111 ? 17.088 -9.286 -29.645 1.00 43.50 111 PHE A CA 1
ATOM 866 C C . PHE A 1 111 ? 16.388 -7.916 -29.789 1.00 43.50 111 PHE A C 1
ATOM 868 O O . PHE A 1 111 ? 15.228 -7.759 -29.407 1.00 43.50 111 PHE A O 1
ATOM 875 N N . LEU A 1 112 ? 17.060 -6.908 -30.354 1.00 47.88 112 LEU A N 1
ATOM 876 C CA . LEU A 1 112 ? 16.533 -5.547 -30.490 1.00 47.88 112 LEU A CA 1
ATOM 877 C C . LEU A 1 112 ? 15.564 -5.358 -31.665 1.00 47.88 112 LEU A C 1
ATOM 879 O O . LEU A 1 112 ? 14.914 -4.316 -31.720 1.00 47.88 112 LEU A O 1
ATOM 883 N N . PHE A 1 113 ? 15.401 -6.361 -32.533 1.00 47.12 113 PHE A N 1
ATOM 884 C CA . PHE A 1 113 ? 14.524 -6.307 -33.705 1.00 47.12 113 PHE A CA 1
ATOM 885 C C . PHE A 1 113 ? 13.439 -7.395 -33.681 1.00 47.12 113 PHE A C 1
ATOM 887 O O . PHE A 1 113 ? 13.351 -8.228 -34.580 1.00 47.12 113 PHE A O 1
ATOM 894 N N . LYS A 1 114 ? 12.555 -7.396 -32.675 1.00 38.72 114 LYS A N 1
ATOM 895 C CA . LYS A 1 114 ? 11.225 -7.993 -32.884 1.00 38.72 114 LYS A CA 1
ATOM 896 C C . LYS A 1 114 ? 10.363 -6.960 -33.604 1.00 38.72 114 LYS A C 1
ATOM 898 O O . LYS A 1 114 ? 9.831 -6.047 -32.980 1.00 38.72 114 LYS A O 1
ATOM 903 N N . PHE A 1 115 ? 10.284 -7.098 -34.925 1.00 40.94 115 PHE A N 1
ATOM 904 C CA . PHE A 1 115 ? 9.375 -6.335 -35.774 1.00 40.94 115 PHE A CA 1
ATOM 905 C C . PHE A 1 115 ? 7.946 -6.439 -35.225 1.00 40.94 115 PHE A C 1
ATOM 907 O O . PHE A 1 115 ? 7.433 -7.535 -34.986 1.00 40.94 115 PHE A O 1
ATOM 914 N N . SER A 1 116 ? 7.308 -5.289 -35.017 1.00 39.94 116 SER A N 1
ATOM 915 C CA . SER A 1 116 ? 5.875 -5.211 -34.784 1.00 39.94 116 SER A CA 1
ATOM 916 C C . SER A 1 116 ? 5.149 -5.551 -36.085 1.00 39.94 116 SER A C 1
ATOM 918 O O . SER A 1 116 ? 4.913 -4.677 -36.915 1.00 39.94 116 SER A O 1
ATOM 920 N N . GLU A 1 117 ? 4.744 -6.801 -36.266 1.00 36.03 117 GLU A N 1
ATOM 921 C CA . GLU A 1 117 ? 3.635 -7.104 -37.173 1.00 36.03 117 GLU A CA 1
ATOM 922 C C . GLU A 1 117 ? 2.327 -7.038 -36.384 1.00 36.03 117 GLU A C 1
ATOM 924 O O . GLU A 1 117 ? 1.682 -8.033 -36.058 1.00 36.03 117 GLU A O 1
ATOM 929 N N . SER A 1 118 ? 1.940 -5.806 -36.051 1.00 36.78 118 SER A N 1
ATOM 930 C CA . SER A 1 118 ? 0.542 -5.496 -35.795 1.00 36.78 118 SER A CA 1
ATOM 931 C C . SER A 1 118 ? -0.176 -5.388 -37.136 1.00 36.78 118 SER A C 1
ATOM 933 O O . SER A 1 118 ? 0.041 -4.448 -37.891 1.00 36.78 118 SER A O 1
ATOM 935 N N . SER A 1 119 ? -1.113 -6.313 -37.339 1.00 46.53 119 SER A N 1
ATOM 936 C CA . SER A 1 119 ? -2.368 -6.100 -38.063 1.00 46.53 119 SER A CA 1
ATOM 937 C C . SER A 1 119 ? -2.287 -5.829 -39.573 1.00 46.53 119 SER A C 1
ATOM 939 O O . SER A 1 119 ? -2.384 -4.691 -40.029 1.00 46.53 119 SER A O 1
ATOM 941 N N . LEU A 1 120 ? -2.387 -6.905 -40.352 1.00 40.78 120 LEU A N 1
ATOM 942 C CA . LEU A 1 120 ? -3.204 -6.898 -41.568 1.00 40.78 120 LEU A CA 1
ATOM 943 C C . LEU A 1 120 ? -4.147 -8.101 -41.525 1.00 40.78 120 LEU A C 1
ATOM 945 O O . LEU A 1 120 ? -3.869 -9.188 -42.022 1.00 40.78 120 LEU A O 1
ATOM 949 N N . GLY A 1 121 ? -5.263 -7.905 -40.825 1.00 39.19 121 GLY A N 1
ATOM 950 C CA . GLY A 1 121 ? -6.434 -8.750 -40.982 1.00 39.19 121 GLY A CA 1
ATOM 951 C C . GLY A 1 121 ? -7.217 -8.376 -42.244 1.00 39.19 121 GLY A C 1
ATOM 952 O O . GLY A 1 121 ? -7.268 -7.204 -42.605 1.00 39.19 121 GLY A O 1
ATOM 953 N N . VAL A 1 122 ? -7.921 -9.390 -42.776 1.00 39.53 122 VAL A N 1
ATOM 954 C CA . VAL A 1 122 ? -9.093 -9.323 -43.684 1.00 39.53 122 VAL A CA 1
ATOM 955 C C . VAL A 1 122 ? -8.742 -9.050 -45.163 1.00 39.53 122 VAL A C 1
ATOM 957 O O . VAL A 1 122 ? -8.041 -8.101 -45.464 1.00 39.53 122 VAL A O 1
ATOM 960 N N . ALA A 1 123 ? -9.220 -9.776 -46.181 1.00 41.09 123 ALA A N 1
ATOM 961 C CA . ALA A 1 123 ? -9.995 -11.011 -46.305 1.00 41.09 123 ALA A CA 1
ATOM 962 C C . ALA A 1 123 ? -9.909 -11.525 -47.760 1.00 41.09 123 ALA A C 1
ATOM 964 O O . ALA A 1 123 ? -9.519 -10.803 -48.672 1.00 41.09 123 ALA A O 1
ATOM 965 N N . ARG A 1 124 ? -10.323 -12.788 -47.914 1.00 39.66 124 ARG A N 1
ATOM 966 C CA . ARG A 1 124 ? -10.728 -13.515 -49.128 1.00 39.66 124 ARG A CA 1
ATOM 967 C C . ARG A 1 124 ? -11.161 -12.650 -50.323 1.00 39.66 124 ARG A C 1
ATOM 969 O O . ARG A 1 124 ? -12.035 -11.802 -50.164 1.00 39.66 124 ARG A O 1
ATOM 976 N N . HIS A 1 125 ? -10.727 -13.062 -51.513 1.00 42.53 125 HIS A N 1
ATOM 977 C CA . HIS A 1 125 ? -11.637 -13.480 -52.584 1.00 42.53 125 HIS A CA 1
ATOM 978 C C . HIS A 1 125 ? -11.007 -14.595 -53.416 1.00 42.53 125 HIS A C 1
ATOM 980 O O . HIS A 1 125 ? -9.781 -14.524 -53.643 1.00 42.53 125 HIS A O 1
#

Foldseek 3Di:
DAQPVCVVVVHDHPDDCPDPVRVVVVVVVVVVVVVVVVVVVVVVVVVVVVVVVVVVVVVVVVVVVVVVVVVVVVVVVVLVVVVVVCVVVVPDLPDPCVVVVNDDVCVVVNVPDPDPPPDDDDDDD

Sequence (125 aa):
MPCTRCFRAGKKCLISADSARCKKKLENNEDEATLAASRLSRIRKIHNHIKEKHSKATRRGLQEVDQQDAILSGLDAHKDILLRDLQVDHVPNDIDWSALGLGDNFLNASFLFKFSESSLGVARH

Organism: Fusarium oxysporum (NCBI:txid5507)